Protein AF-A0A3B8W879-F1 (afdb_monomer_lite)

Radius of gyration: 20.65 Å; chains: 1; bounding box: 40×24×55 Å

Foldseek 3Di:
DVVLVVVLVVVLVVQVVPDDDDPVSCCVSVPVSVVVSVVVVCVVVVVVVVVVVVVCVVVCVLVVQQVVCQVVVVVVPDGSNLVVLVVVCVVPVVSNVVD

Sequence (99 aa):
MDWIDQGLANLSSYLSGVFPDGPFFDLITQGIVPGIGGIVIFIPQIAILFAFISILEETGYMARVVFLMDKIMRKFGLNGKSVVPLISGWACAIPAIMA

pLDDT: mean 77.14, std 5.97, range [58.78, 88.0]

Secondary structure (DSSP, 8-state):
-HHHHHHHHHHHHHHHHHSPS-HHHHIIIIIIHHHHHHHHHHHHHHHHHHHHHHHHHHTTHHHHHHHHHHHHHGGGT--GGGHHHHHHHHH-HHHHH--

Structure (mmCIF, N/CA/C/O backbone):
data_AF-A0A3B8W879-F1
#
_entry.id   AF-A0A3B8W879-F1
#
loop_
_atom_site.group_PDB
_atom_site.id
_atom_site.type_symbol
_atom_site.label_atom_id
_atom_site.label_alt_id
_atom_site.label_comp_id
_atom_site.label_asym_id
_atom_site.label_entity_id
_atom_site.label_seq_id
_atom_site.pdbx_PDB_ins_code
_atom_site.Cartn_x
_atom_site.Cartn_y
_atom_site.Cartn_z
_atom_site.occupancy
_atom_site.B_iso_or_equiv
_atom_site.auth_seq_id
_atom_site.auth_comp_id
_atom_site.auth_asym_id
_atom_site.auth_atom_id
_atom_site.pdbx_PDB_model_num
ATOM 1 N N . MET A 1 1 ? -8.938 -0.082 -13.183 1.00 64.25 1 MET A N 1
ATOM 2 C CA . MET A 1 1 ? -7.538 -0.561 -13.175 1.00 64.25 1 MET A CA 1
ATOM 3 C C . MET A 1 1 ? -7.039 -0.781 -14.596 1.00 64.25 1 MET A C 1
ATOM 5 O O . MET A 1 1 ? -5.900 -0.432 -14.859 1.00 64.25 1 MET A O 1
ATOM 9 N N . ASP A 1 2 ? -7.928 -1.135 -15.532 1.00 73.94 2 ASP A N 1
ATOM 10 C CA . ASP A 1 2 ? -7.611 -1.348 -16.955 1.00 73.94 2 ASP A CA 1
ATOM 11 C C . ASP A 1 2 ? -6.838 -0.217 -17.649 1.00 73.94 2 ASP A C 1
ATOM 13 O O . ASP A 1 2 ? -5.998 -0.487 -18.496 1.00 73.94 2 ASP A O 1
ATOM 17 N N . TRP A 1 3 ? -7.069 1.053 -17.299 1.00 75.06 3 TRP A N 1
ATOM 18 C CA . TRP A 1 3 ? -6.296 2.170 -17.866 1.00 75.06 3 TRP A CA 1
ATOM 19 C C . TRP A 1 3 ? -4.845 2.224 -17.381 1.00 75.06 3 TRP A C 1
ATOM 21 O O . TRP A 1 3 ? -3.967 2.631 -18.138 1.00 75.06 3 TRP A O 1
ATOM 31 N N . ILE A 1 4 ? -4.588 1.816 -16.136 1.00 74.94 4 ILE A N 1
ATOM 32 C CA . ILE A 1 4 ? -3.231 1.754 -15.581 1.00 74.94 4 ILE A CA 1
ATOM 33 C C . ILE A 1 4 ? -2.504 0.555 -16.192 1.00 74.94 4 ILE A C 1
ATOM 35 O O . ILE A 1 4 ? -1.378 0.716 -16.653 1.00 74.94 4 ILE A O 1
ATOM 39 N N . ASP A 1 5 ? -3.178 -0.596 -16.293 1.00 73.31 5 ASP A N 1
ATOM 40 C CA . ASP A 1 5 ? -2.665 -1.791 -16.972 1.00 73.31 5 ASP A CA 1
ATOM 41 C C . ASP A 1 5 ? -2.325 -1.523 -18.442 1.00 73.31 5 ASP A C 1
ATOM 43 O O . ASP A 1 5 ? -1.216 -1.808 -18.888 1.00 73.31 5 ASP A O 1
ATOM 47 N N . GLN A 1 6 ? -3.240 -0.907 -19.197 1.00 77.25 6 GLN A N 1
ATOM 48 C CA . GLN A 1 6 ? -3.013 -0.573 -20.607 1.00 77.25 6 GLN A CA 1
ATOM 49 C C . GLN A 1 6 ? -1.916 0.487 -20.777 1.00 77.25 6 GLN A C 1
ATOM 51 O O . GLN A 1 6 ? -1.097 0.379 -21.688 1.00 77.25 6 GLN A O 1
ATOM 56 N N . GLY A 1 7 ? -1.851 1.490 -19.895 1.00 78.25 7 GLY A N 1
ATOM 57 C CA . GLY A 1 7 ? -0.785 2.495 -19.906 1.00 78.25 7 GLY A CA 1
ATOM 58 C C . GLY A 1 7 ? 0.601 1.891 -19.653 1.00 78.25 7 GLY A C 1
ATOM 59 O O . GLY A 1 7 ? 1.552 2.212 -20.367 1.00 78.25 7 GLY A O 1
ATOM 60 N N . LEU A 1 8 ? 0.707 0.974 -18.688 1.00 72.94 8 LEU A N 1
ATOM 61 C CA . LEU A 1 8 ? 1.945 0.252 -18.382 1.00 72.94 8 LEU A CA 1
ATOM 62 C C . LEU A 1 8 ? 2.325 -0.764 -19.461 1.00 72.94 8 LEU A C 1
ATOM 64 O O . LEU A 1 8 ? 3.507 -0.870 -19.779 1.00 72.94 8 LEU A O 1
ATOM 68 N N . ALA A 1 9 ? 1.354 -1.452 -20.062 1.00 71.62 9 ALA A N 1
ATOM 69 C CA . ALA A 1 9 ? 1.581 -2.363 -21.184 1.00 71.62 9 ALA A CA 1
ATOM 70 C C . ALA A 1 9 ? 2.079 -1.621 -22.437 1.00 71.62 9 ALA A C 1
ATOM 72 O O . ALA A 1 9 ? 2.994 -2.075 -23.125 1.00 71.62 9 ALA A O 1
ATOM 73 N N . ASN A 1 10 ? 1.536 -0.432 -22.707 1.00 76.94 10 ASN A N 1
ATOM 74 C CA . ASN A 1 10 ? 2.018 0.414 -23.796 1.00 76.94 10 ASN A CA 1
ATOM 75 C C . ASN A 1 10 ? 3.446 0.906 -23.519 1.00 76.94 10 ASN A C 1
ATOM 77 O O . ASN A 1 10 ? 4.288 0.873 -24.413 1.00 76.94 10 ASN A O 1
ATOM 81 N N . LEU A 1 11 ? 3.752 1.289 -22.275 1.00 70.44 11 LEU A N 1
ATOM 82 C CA . LEU A 1 11 ? 5.089 1.737 -21.882 1.00 70.44 11 LEU A CA 1
ATOM 83 C C . LEU A 1 11 ? 6.134 0.609 -21.946 1.00 70.44 11 LEU A C 1
ATOM 85 O O . LEU A 1 11 ? 7.245 0.833 -22.427 1.00 70.44 11 LEU A O 1
ATOM 89 N N . SER A 1 12 ? 5.787 -0.603 -21.504 1.00 67.00 12 SER A N 1
ATOM 90 C CA . SER A 1 12 ? 6.684 -1.764 -21.557 1.00 67.00 12 SER A CA 1
ATOM 91 C C . SER A 1 12 ? 6.964 -2.208 -22.994 1.00 67.00 12 SER A C 1
ATOM 93 O O . SER A 1 12 ? 8.117 -2.499 -23.321 1.00 67.00 12 SER A O 1
ATOM 95 N N . SER A 1 13 ? 5.951 -2.179 -23.869 1.00 69.56 13 SER A N 1
ATOM 96 C CA . SER A 1 13 ? 6.107 -2.471 -25.303 1.00 69.56 13 SER A CA 1
ATOM 97 C C . SER A 1 13 ? 6.982 -1.434 -26.023 1.00 69.56 13 SER A C 1
ATOM 99 O O . SER A 1 13 ? 7.807 -1.783 -26.865 1.00 69.56 13 SER A O 1
ATOM 101 N N . TYR A 1 14 ? 6.884 -0.158 -25.632 1.00 74.31 14 TYR A N 1
ATOM 102 C CA . TYR A 1 14 ? 7.730 0.908 -26.172 1.00 74.31 14 TYR A CA 1
ATOM 103 C C . TYR A 1 14 ? 9.189 0.782 -25.706 1.00 74.31 14 TYR A C 1
ATOM 105 O O . TYR A 1 14 ? 10.113 1.005 -26.484 1.00 74.31 14 TYR A O 1
ATOM 113 N N . LEU A 1 15 ? 9.413 0.376 -24.451 1.00 66.44 15 LEU A N 1
ATOM 114 C CA . LEU A 1 15 ? 10.754 0.140 -23.898 1.00 66.44 15 LEU A CA 1
ATOM 115 C C . LEU A 1 15 ? 11.450 -1.070 -24.536 1.00 66.44 15 LEU A C 1
ATOM 117 O O . LEU A 1 15 ? 12.654 -1.019 -24.777 1.00 66.44 15 LEU A O 1
ATOM 121 N N . SER A 1 16 ? 10.704 -2.131 -24.849 1.00 63.03 16 SER A N 1
ATOM 122 C CA . SER A 1 16 ? 11.242 -3.317 -25.533 1.00 63.03 16 SER A CA 1
ATOM 123 C C . SER A 1 16 ? 11.526 -3.078 -27.022 1.00 63.03 16 SER A C 1
ATOM 125 O O . SER A 1 16 ? 12.388 -3.743 -27.579 1.00 63.03 16 SER A O 1
ATOM 127 N N . GLY A 1 17 ? 10.895 -2.079 -27.651 1.00 67.12 17 GLY A N 1
ATOM 128 C CA . GLY A 1 17 ? 11.224 -1.656 -29.019 1.00 67.12 17 GLY A CA 1
ATOM 129 C C . GLY A 1 17 ? 12.464 -0.757 -29.151 1.00 67.12 17 GLY A C 1
ATOM 130 O O . GLY A 1 17 ? 12.957 -0.568 -30.261 1.00 67.12 17 GLY A O 1
ATOM 131 N N . VAL A 1 18 ? 12.963 -0.180 -28.050 1.00 69.31 18 VAL A N 1
ATOM 132 C CA . VAL A 1 18 ? 14.085 0.784 -28.054 1.00 69.31 18 VAL A CA 1
ATOM 133 C C . VAL A 1 18 ? 15.403 0.157 -27.579 1.00 69.31 18 VAL A C 1
ATOM 135 O O . VAL A 1 18 ? 16.473 0.646 -27.945 1.00 69.31 18 VAL A O 1
ATOM 138 N N . PHE A 1 19 ? 15.357 -0.921 -26.790 1.00 62.75 19 PHE A N 1
ATOM 139 C CA . PHE A 1 19 ? 16.557 -1.576 -26.264 1.00 62.75 19 PHE A CA 1
ATOM 140 C C . PHE A 1 19 ? 16.978 -2.811 -27.080 1.00 62.75 19 PHE A C 1
ATOM 142 O O . PHE A 1 19 ? 16.119 -3.560 -27.532 1.00 62.75 19 PHE A O 1
ATOM 149 N N . PRO A 1 20 ? 18.292 -3.045 -27.269 1.00 65.81 20 PRO A N 1
ATOM 150 C CA . PRO A 1 20 ? 18.800 -4.238 -27.938 1.00 65.81 20 PRO A CA 1
ATOM 151 C C . PRO A 1 20 ? 18.598 -5.497 -27.085 1.00 65.81 20 PRO A C 1
ATOM 153 O O . PRO A 1 20 ? 18.672 -5.443 -25.854 1.00 65.81 20 PRO A O 1
ATOM 156 N N . ASP A 1 21 ? 18.418 -6.637 -27.755 1.00 65.25 21 ASP A N 1
ATOM 157 C CA . ASP A 1 21 ? 18.240 -7.938 -27.111 1.00 65.25 21 ASP A CA 1
ATOM 158 C C . ASP A 1 21 ? 19.478 -8.316 -26.285 1.00 65.25 21 ASP A C 1
ATOM 160 O O . ASP A 1 21 ? 20.586 -8.498 -26.797 1.00 65.25 21 ASP A O 1
ATOM 164 N N . GLY A 1 22 ? 19.291 -8.443 -24.974 1.00 73.75 22 GLY A N 1
ATOM 165 C CA . GLY A 1 22 ? 20.322 -8.891 -24.049 1.00 73.75 22 GLY A CA 1
ATOM 166 C C . GLY A 1 22 ? 19.708 -9.311 -22.715 1.00 73.75 22 GLY A C 1
ATOM 167 O O . GLY A 1 22 ? 18.721 -8.713 -22.289 1.00 73.75 22 GLY A O 1
ATOM 168 N N . PRO A 1 23 ? 20.290 -10.295 -22.006 1.00 76.38 23 PRO A N 1
ATOM 169 C CA . PRO A 1 23 ? 19.700 -10.852 -20.783 1.00 76.38 23 PRO A CA 1
ATOM 170 C C . PRO A 1 23 ? 19.504 -9.810 -19.669 1.00 76.38 23 PRO A C 1
ATOM 172 O O . PRO A 1 23 ? 18.592 -9.935 -18.859 1.00 76.38 23 PRO A O 1
ATOM 175 N N . PHE A 1 24 ? 20.322 -8.750 -19.645 1.00 77.69 24 PHE A N 1
ATOM 176 C CA . PHE A 1 24 ? 20.136 -7.611 -18.741 1.00 77.69 24 PHE A CA 1
ATOM 177 C C . PHE A 1 24 ? 18.944 -6.727 -19.119 1.00 77.69 24 PHE A C 1
ATOM 179 O O . PHE A 1 24 ? 18.232 -6.262 -18.233 1.00 77.69 24 PHE A O 1
ATOM 186 N N . PHE A 1 25 ? 18.724 -6.488 -20.413 1.00 76.25 25 PHE A N 1
ATOM 187 C CA . PHE A 1 25 ? 17.601 -5.678 -20.873 1.00 76.25 25 PHE A CA 1
ATOM 188 C C . PHE A 1 25 ? 16.281 -6.417 -20.728 1.00 76.25 25 PHE A C 1
ATOM 190 O O . PHE A 1 25 ? 15.319 -5.814 -20.266 1.00 76.25 25 PHE A O 1
ATOM 197 N N . ASP A 1 26 ? 16.272 -7.721 -20.993 1.00 79.12 26 ASP A N 1
ATOM 198 C CA . ASP A 1 26 ? 15.085 -8.564 -20.854 1.00 79.12 26 ASP A CA 1
ATOM 199 C C . ASP A 1 26 ? 14.619 -8.663 -19.390 1.00 79.12 26 ASP A C 1
ATOM 201 O O . ASP A 1 26 ? 13.430 -8.577 -19.089 1.00 79.12 26 ASP A O 1
ATOM 205 N N . LEU A 1 27 ? 15.561 -8.714 -18.438 1.00 80.19 27 LEU A N 1
ATOM 206 C CA . LEU A 1 27 ? 15.244 -8.663 -17.007 1.00 80.19 27 LEU A CA 1
ATOM 207 C C . LEU A 1 27 ? 14.576 -7.335 -16.600 1.00 80.19 27 LEU A C 1
ATOM 209 O O . LEU A 1 27 ? 13.709 -7.306 -15.725 1.00 80.19 27 LEU A O 1
ATOM 213 N N . ILE A 1 28 ? 14.965 -6.226 -17.231 1.00 78.88 28 ILE A N 1
ATOM 214 C CA . ILE A 1 28 ? 14.395 -4.904 -16.952 1.00 78.88 28 ILE A CA 1
ATOM 215 C C . ILE A 1 28 ? 13.018 -4.772 -17.612 1.00 78.88 28 ILE A C 1
ATOM 217 O O . ILE A 1 28 ? 12.059 -4.399 -16.935 1.00 78.88 28 ILE A O 1
ATOM 221 N N . THR A 1 29 ? 12.903 -5.094 -18.902 1.00 75.31 29 THR A N 1
ATOM 222 C CA . THR A 1 29 ? 11.679 -4.899 -19.697 1.00 75.31 29 THR A CA 1
ATOM 223 C C . THR A 1 29 ? 10.591 -5.919 -19.374 1.00 75.31 29 THR A C 1
ATOM 225 O O . THR A 1 29 ? 9.426 -5.532 -19.294 1.00 75.31 29 THR A O 1
ATOM 228 N N . GLN A 1 30 ? 10.945 -7.186 -19.133 1.00 75.44 30 GLN A N 1
ATOM 229 C CA . GLN A 1 30 ? 9.989 -8.260 -18.826 1.00 75.44 30 GLN A CA 1
ATOM 230 C C . GLN A 1 30 ? 9.887 -8.600 -17.334 1.00 75.44 30 GLN A C 1
ATOM 232 O O . GLN A 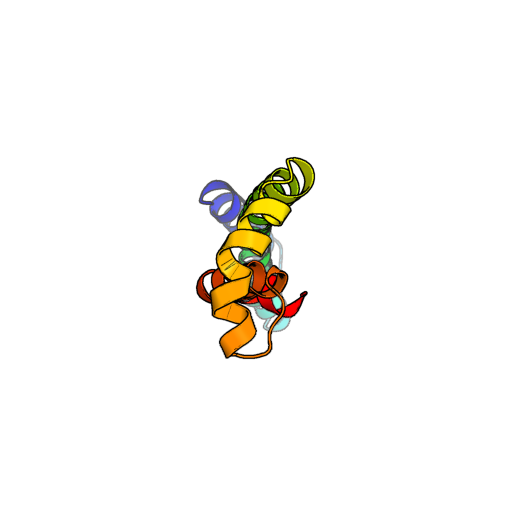1 30 ? 8.932 -9.256 -16.925 1.00 75.44 30 GLN A O 1
ATOM 237 N N . GLY A 1 31 ? 10.838 -8.162 -16.506 1.00 78.81 31 GLY A N 1
ATOM 238 C CA . GLY A 1 31 ? 10.819 -8.402 -15.060 1.00 78.81 31 GLY A CA 1
ATOM 239 C C . GLY A 1 31 ? 10.434 -7.160 -14.262 1.00 78.81 31 GLY A C 1
ATOM 240 O O . GLY A 1 31 ? 9.351 -7.081 -13.680 1.00 78.81 31 GLY A O 1
ATOM 241 N N . ILE A 1 32 ? 11.334 -6.175 -14.222 1.00 82.94 32 ILE A N 1
ATOM 242 C CA . ILE A 1 32 ? 11.212 -5.014 -13.325 1.00 82.94 32 ILE A CA 1
ATOM 243 C C . ILE A 1 32 ? 10.036 -4.114 -13.715 1.00 82.94 32 ILE A C 1
ATOM 245 O O . ILE A 1 32 ? 9.240 -3.749 -12.853 1.00 82.94 32 ILE A O 1
ATOM 249 N N . VAL A 1 33 ? 9.905 -3.762 -14.996 1.00 78.75 33 VAL A N 1
ATOM 250 C CA 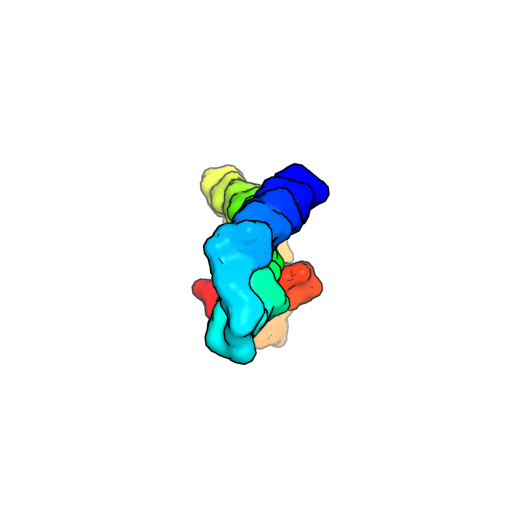. VAL A 1 33 ? 8.841 -2.867 -15.486 1.00 78.75 33 VAL A CA 1
ATOM 251 C C . VAL A 1 33 ? 7.437 -3.419 -15.189 1.00 78.75 33 VAL A C 1
ATOM 253 O O . VAL A 1 33 ? 6.658 -2.706 -14.549 1.00 78.75 33 VAL A O 1
ATOM 256 N N . PRO A 1 34 ? 7.090 -4.668 -15.558 1.00 79.12 34 PRO A N 1
ATOM 257 C CA . PRO A 1 34 ? 5.790 -5.235 -15.197 1.00 79.12 34 PRO A CA 1
ATOM 258 C C . PRO A 1 34 ? 5.635 -5.458 -13.685 1.00 79.12 34 PRO A C 1
ATOM 260 O O . PRO A 1 34 ? 4.538 -5.274 -13.159 1.00 79.12 34 PRO A O 1
ATOM 263 N N . GLY A 1 35 ? 6.718 -5.763 -12.958 1.00 80.88 35 GLY A N 1
ATOM 264 C CA . GLY A 1 35 ? 6.698 -5.861 -11.494 1.00 80.88 35 GLY A CA 1
ATOM 265 C C . GLY A 1 35 ? 6.324 -4.542 -10.802 1.00 80.88 35 GLY A C 1
ATOM 266 O O . GLY A 1 35 ? 5.463 -4.521 -9.921 1.00 80.88 35 GLY A O 1
ATOM 267 N N . ILE A 1 36 ? 6.911 -3.422 -11.236 1.00 83.62 36 ILE A N 1
ATOM 268 C CA . ILE A 1 36 ? 6.545 -2.079 -10.755 1.00 83.62 36 ILE A CA 1
ATOM 269 C C . ILE A 1 36 ? 5.119 -1.731 -11.188 1.00 83.62 36 ILE A C 1
ATOM 271 O O . ILE A 1 36 ? 4.373 -1.145 -10.403 1.00 83.62 36 ILE A O 1
ATOM 275 N N . GLY A 1 37 ? 4.711 -2.144 -12.391 1.00 80.38 37 GLY A N 1
ATOM 276 C CA . GLY A 1 37 ? 3.338 -1.991 -12.864 1.00 80.38 37 GLY A CA 1
ATOM 277 C C . GLY A 1 37 ? 2.311 -2.573 -11.905 1.00 80.38 37 GLY A C 1
ATOM 278 O O . GLY A 1 37 ? 1.378 -1.872 -11.513 1.00 80.38 37 GLY A O 1
ATOM 279 N N . GLY A 1 38 ? 2.556 -3.798 -11.435 1.00 80.12 38 GLY A N 1
ATOM 280 C CA . GLY A 1 38 ? 1.743 -4.444 -10.407 1.00 80.12 38 GLY A CA 1
ATOM 281 C C . GLY A 1 38 ? 1.581 -3.581 -9.154 1.00 80.12 38 GLY A C 1
ATOM 282 O O . GLY A 1 38 ? 0.462 -3.355 -8.704 1.00 80.12 38 GLY A O 1
ATOM 283 N N . ILE A 1 39 ? 2.677 -3.032 -8.619 1.00 83.38 39 ILE A N 1
ATOM 284 C CA . ILE A 1 39 ? 2.652 -2.184 -7.411 1.00 83.38 39 ILE A CA 1
ATOM 285 C C . ILE A 1 39 ? 1.832 -0.908 -7.646 1.00 83.38 39 ILE A C 1
ATOM 287 O O . ILE A 1 39 ? 1.008 -0.536 -6.808 1.00 83.38 39 ILE A O 1
ATOM 291 N N . VAL A 1 40 ? 2.024 -0.253 -8.793 1.00 83.50 40 VAL A N 1
ATOM 292 C CA . VAL A 1 40 ? 1.343 1.005 -9.141 1.00 83.50 40 VAL A CA 1
ATOM 293 C C . VAL A 1 40 ? -0.173 0.821 -9.245 1.00 83.50 40 VAL A C 1
ATOM 295 O O . VAL A 1 40 ? -0.918 1.723 -8.861 1.00 83.50 40 VAL A O 1
ATOM 298 N N . ILE A 1 41 ? -0.648 -0.347 -9.682 1.00 82.81 41 ILE A N 1
ATOM 299 C CA . ILE A 1 41 ? -2.085 -0.657 -9.776 1.00 82.81 41 ILE A CA 1
ATOM 300 C C . ILE A 1 41 ? -2.744 -0.756 -8.391 1.00 82.81 41 ILE A C 1
ATOM 302 O O . ILE A 1 41 ? -3.910 -0.383 -8.237 1.00 82.81 41 ILE A O 1
ATOM 306 N N . PHE A 1 42 ? -2.011 -1.195 -7.363 1.00 81.38 42 PHE A N 1
ATOM 307 C CA . PHE A 1 42 ? -2.542 -1.304 -5.999 1.00 81.38 42 PHE A CA 1
ATOM 308 C C . PHE A 1 42 ? -2.614 0.035 -5.255 1.00 81.38 42 PHE A C 1
ATOM 310 O O . PHE A 1 42 ? -3.474 0.196 -4.387 1.00 81.38 42 PHE A O 1
ATOM 317 N N . ILE A 1 43 ? -1.767 1.012 -5.601 1.00 86.81 43 ILE A N 1
ATOM 318 C CA . ILE A 1 43 ? -1.755 2.345 -4.971 1.00 86.81 43 ILE A CA 1
ATOM 319 C C . ILE A 1 43 ? -3.139 3.017 -4.959 1.00 86.81 43 ILE A C 1
ATOM 321 O O . ILE A 1 43 ? -3.582 3.403 -3.875 1.00 86.81 43 ILE A O 1
ATOM 325 N N . PRO A 1 44 ? -3.864 3.159 -6.088 1.00 86.12 44 PRO A N 1
ATOM 326 C CA . PRO A 1 44 ? -5.169 3.816 -6.080 1.00 86.12 44 PRO A CA 1
ATOM 327 C C . PRO A 1 44 ? -6.196 3.072 -5.218 1.00 86.12 44 PRO A C 1
ATOM 329 O O . PRO A 1 44 ? -7.001 3.716 -4.548 1.00 86.12 44 PRO A O 1
ATOM 332 N N . GLN A 1 45 ? -6.144 1.737 -5.165 1.00 84.75 45 GLN A N 1
ATOM 333 C CA . GLN A 1 45 ? -7.049 0.946 -4.327 1.00 84.75 45 GLN A CA 1
ATOM 334 C C . GLN A 1 45 ? -6.805 1.203 -2.832 1.00 84.75 45 GLN A C 1
ATOM 336 O O . GLN A 1 45 ? -7.753 1.410 -2.071 1.00 84.75 45 GLN A O 1
ATOM 341 N N . ILE A 1 46 ? -5.533 1.231 -2.419 1.00 86.31 46 ILE A N 1
ATOM 342 C CA . ILE A 1 46 ? -5.130 1.519 -1.035 1.00 86.31 46 ILE A CA 1
ATOM 343 C C . ILE A 1 46 ? -5.481 2.966 -0.670 1.00 86.31 46 ILE A C 1
ATOM 345 O O . ILE A 1 46 ? -6.002 3.209 0.416 1.00 86.31 46 ILE A O 1
ATOM 349 N N . ALA A 1 47 ? -5.253 3.916 -1.581 1.00 88.00 47 ALA A N 1
ATOM 350 C CA . ALA A 1 47 ? -5.559 5.328 -1.368 1.00 88.00 47 ALA A CA 1
ATOM 351 C C . ALA A 1 47 ? -7.057 5.567 -1.129 1.00 88.00 47 ALA A C 1
ATOM 353 O O . ALA A 1 47 ? -7.418 6.300 -0.212 1.00 88.00 47 ALA A O 1
ATOM 354 N N . ILE A 1 48 ? -7.931 4.913 -1.903 1.00 87.56 48 ILE A N 1
ATOM 355 C CA . ILE A 1 48 ? -9.385 4.997 -1.704 1.00 87.56 48 ILE A CA 1
ATOM 356 C C . ILE A 1 48 ? -9.775 4.428 -0.336 1.00 87.56 48 ILE A C 1
ATOM 358 O O . ILE A 1 48 ? -10.535 5.060 0.396 1.00 87.56 48 ILE A O 1
ATOM 362 N N . LEU A 1 49 ? -9.238 3.262 0.038 1.00 86.81 49 LEU A N 1
ATOM 363 C CA . LEU A 1 49 ? -9.517 2.644 1.337 1.00 86.81 49 LEU A CA 1
ATOM 364 C C . LEU A 1 49 ? -9.088 3.560 2.494 1.00 86.81 49 LEU A C 1
ATOM 366 O O . LEU A 1 49 ? -9.877 3.794 3.409 1.00 86.81 49 LEU A O 1
ATOM 370 N N . PHE A 1 50 ? -7.880 4.126 2.429 1.00 85.38 50 PHE A N 1
ATOM 371 C CA . PHE A 1 50 ? -7.397 5.079 3.429 1.00 85.38 50 PHE A CA 1
ATOM 372 C C . PHE A 1 50 ? -8.232 6.355 3.468 1.00 85.38 50 PHE A C 1
ATOM 374 O O . PHE A 1 50 ? -8.568 6.803 4.556 1.00 85.38 50 PHE A O 1
ATOM 381 N N . ALA A 1 51 ? -8.641 6.899 2.320 1.00 87.62 51 ALA A N 1
ATOM 382 C CA . ALA A 1 51 ? -9.508 8.073 2.279 1.00 87.62 51 ALA A CA 1
ATOM 383 C C . ALA A 1 51 ? -10.838 7.823 3.012 1.00 87.62 51 ALA A C 1
ATOM 385 O O . ALA A 1 51 ? -11.268 8.653 3.811 1.00 87.62 51 ALA A O 1
ATOM 386 N N . PHE A 1 52 ? -11.466 6.659 2.810 1.00 84.75 52 PHE A N 1
ATOM 387 C CA . PHE A 1 52 ? -12.677 6.286 3.548 1.00 84.75 52 PHE A CA 1
ATOM 388 C C . PHE A 1 52 ? -12.430 6.126 5.052 1.00 84.75 52 PHE A C 1
ATOM 390 O O . PHE A 1 52 ? -13.251 6.582 5.848 1.00 84.75 52 PHE A O 1
ATOM 397 N N . ILE A 1 53 ? -11.315 5.506 5.452 1.00 82.00 53 ILE A N 1
ATOM 398 C CA . ILE A 1 53 ? -10.954 5.376 6.872 1.00 82.00 53 ILE A CA 1
ATOM 399 C C . ILE A 1 53 ? -10.721 6.753 7.499 1.00 82.00 53 ILE A C 1
ATOM 401 O O . ILE A 1 53 ? -11.278 7.018 8.560 1.00 82.00 53 ILE A O 1
ATOM 405 N N . SER A 1 54 ? -9.981 7.644 6.836 1.00 84.31 54 SER A N 1
ATOM 406 C CA . SER A 1 54 ? -9.742 9.013 7.304 1.00 84.31 54 SER A CA 1
ATOM 407 C C . SER A 1 54 ? -11.049 9.789 7.465 1.00 84.31 54 SER A C 1
ATOM 409 O O . SER A 1 54 ? -11.263 10.407 8.502 1.00 84.31 54 SER A O 1
ATOM 411 N N . ILE A 1 55 ? -11.986 9.673 6.518 1.00 86.19 55 ILE A N 1
ATOM 412 C CA . ILE A 1 55 ? -13.317 10.287 6.653 1.00 86.19 55 ILE A CA 1
ATOM 413 C C . ILE A 1 55 ? -14.073 9.710 7.862 1.00 86.19 55 ILE A C 1
ATOM 415 O O . ILE A 1 55 ? -14.694 10.454 8.623 1.00 86.19 55 ILE A O 1
ATOM 419 N N . LEU A 1 56 ? -14.048 8.389 8.066 1.00 81.94 56 LEU A N 1
ATOM 420 C CA . LEU A 1 56 ? -14.701 7.735 9.213 1.00 81.94 56 LEU A CA 1
ATOM 421 C C . LEU A 1 56 ? -14.067 8.116 10.560 1.00 81.94 56 LEU A C 1
ATOM 423 O O . LEU A 1 56 ? -14.760 8.154 11.585 1.00 81.94 56 LEU A O 1
AT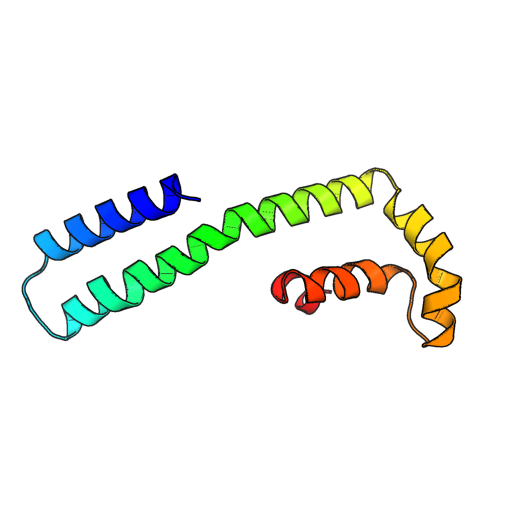OM 427 N N . GLU A 1 57 ? -12.767 8.392 10.557 1.00 82.69 57 GLU A N 1
ATOM 428 C CA . GLU A 1 57 ? -12.017 8.893 11.704 1.00 82.69 57 GLU A CA 1
ATOM 429 C C . GLU A 1 57 ? -12.402 10.344 12.022 1.00 82.69 57 GLU A C 1
ATOM 431 O O . GLU A 1 57 ? -12.845 10.620 13.140 1.00 82.69 57 GLU A O 1
ATOM 436 N N . GLU A 1 58 ? -12.358 11.241 11.033 1.00 82.69 58 GLU A N 1
ATOM 437 C CA . GLU A 1 58 ? -12.683 12.666 11.200 1.00 82.69 58 GLU A CA 1
ATOM 438 C C . GLU A 1 58 ? -14.160 12.911 11.545 1.00 82.69 58 GLU A C 1
ATOM 440 O O . GLU A 1 58 ? -14.490 13.800 12.329 1.00 82.69 58 GLU A O 1
ATOM 445 N N . THR A 1 59 ? -15.076 12.086 11.034 1.00 82.75 59 THR A N 1
ATOM 446 C CA . THR A 1 59 ? -16.515 12.164 11.369 1.00 82.75 59 THR A CA 1
ATOM 447 C C . THR A 1 59 ? -16.854 11.617 12.763 1.00 82.75 59 THR A C 1
ATOM 449 O O . THR A 1 59 ? -18.021 11.630 13.176 1.00 82.75 59 THR A O 1
ATOM 452 N N . GLY A 1 60 ? -15.867 11.099 13.503 1.00 79.50 60 GLY A N 1
ATOM 453 C CA . GLY A 1 60 ? -16.061 10.518 14.832 1.00 79.50 60 GLY A CA 1
ATOM 454 C C . GLY A 1 60 ? -16.874 9.217 14.826 1.00 79.50 60 GLY A C 1
ATOM 455 O O . GLY A 1 60 ? -17.258 8.722 15.892 1.00 79.50 60 GLY A O 1
ATOM 456 N N . TYR A 1 61 ? -17.144 8.630 13.651 1.00 77.69 61 TYR A N 1
ATOM 457 C CA . TYR A 1 61 ? -17.764 7.306 13.550 1.00 77.69 61 TYR A CA 1
ATOM 458 C C . TYR A 1 61 ? -16.860 6.241 14.163 1.00 77.69 61 TYR A C 1
ATOM 460 O O . TYR A 1 61 ? -17.363 5.356 14.857 1.00 77.69 61 TYR A O 1
ATOM 468 N N . MET A 1 62 ? -15.540 6.377 14.006 1.00 75.19 62 MET A N 1
ATOM 469 C CA . MET A 1 62 ? -14.576 5.476 14.636 1.00 75.19 62 MET A CA 1
ATOM 470 C C . MET A 1 62 ? -14.734 5.456 16.165 1.00 75.19 62 MET A C 1
ATOM 472 O O . MET A 1 62 ? -14.759 4.381 16.752 1.00 75.19 62 ME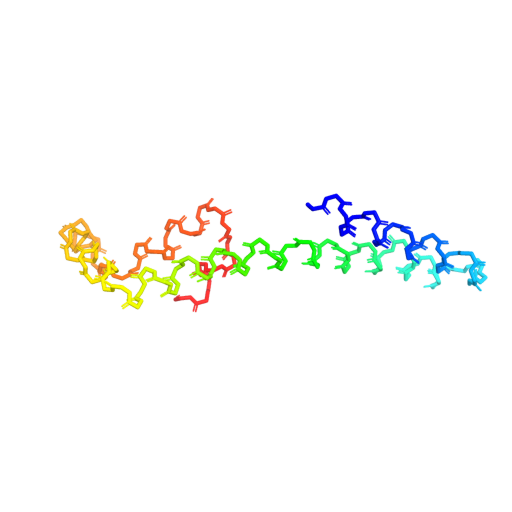T A O 1
ATOM 476 N N . ALA A 1 63 ? -14.973 6.603 16.817 1.00 73.62 63 ALA A N 1
ATOM 477 C CA . ALA A 1 63 ? -15.197 6.662 18.267 1.00 73.62 63 ALA A CA 1
ATOM 478 C C . ALA A 1 63 ? -16.471 5.910 18.706 1.00 73.62 63 ALA A C 1
ATOM 480 O O . ALA A 1 63 ? -16.469 5.221 19.729 1.00 73.62 63 ALA A O 1
ATOM 481 N N . ARG A 1 64 ? -17.547 5.975 17.910 1.00 79.44 64 ARG A N 1
ATOM 482 C CA . ARG A 1 64 ? -18.783 5.209 18.159 1.00 79.44 64 ARG A CA 1
ATOM 483 C C . ARG A 1 64 ? -18.606 3.709 17.910 1.00 79.44 64 ARG A C 1
ATOM 485 O O . ARG A 1 64 ? -19.089 2.905 18.705 1.00 79.44 64 ARG A O 1
ATOM 492 N N . VAL A 1 65 ? -17.906 3.329 16.841 1.00 75.88 65 VAL A N 1
ATOM 493 C CA . VAL A 1 65 ? -17.623 1.921 16.506 1.00 75.88 65 VAL A CA 1
ATOM 494 C C . VAL A 1 65 ? -16.720 1.283 17.559 1.00 75.88 65 VAL A C 1
ATOM 496 O O . VAL A 1 65 ? -17.001 0.171 18.000 1.00 75.88 65 VAL A O 1
ATOM 499 N N . VAL A 1 66 ? -15.696 2.004 18.021 1.00 72.25 66 VAL A N 1
ATOM 500 C CA . VAL A 1 66 ? -14.804 1.579 19.110 1.00 72.25 66 VAL A CA 1
ATOM 501 C C . VAL A 1 66 ? -15.609 1.314 20.377 1.00 72.25 66 VAL A C 1
ATOM 503 O O . VAL A 1 66 ? -15.439 0.258 20.969 1.00 72.25 66 VAL A O 1
ATOM 506 N N . PHE A 1 67 ? -16.542 2.196 20.751 1.00 74.50 67 PHE A N 1
ATOM 507 C CA . PHE A 1 67 ? -17.390 1.988 21.931 1.00 74.50 67 PHE A CA 1
ATOM 508 C C . PHE A 1 67 ? -18.322 0.770 21.793 1.00 74.50 67 PHE A C 1
ATOM 510 O O . PHE A 1 67 ? -18.514 0.018 22.749 1.00 74.50 67 PHE A O 1
ATOM 517 N N . LEU A 1 68 ? -18.878 0.540 20.598 1.00 80.56 68 LEU A N 1
ATOM 518 C CA . LEU A 1 68 ? -19.726 -0.624 20.317 1.00 80.56 68 LEU A CA 1
ATOM 519 C C . LEU A 1 68 ? -18.931 -1.943 20.340 1.00 80.56 68 LEU A C 1
ATOM 521 O O . LEU A 1 68 ? -19.412 -2.949 20.863 1.00 80.56 68 LEU A O 1
ATOM 525 N N . MET A 1 69 ? -17.718 -1.938 19.783 1.00 73.44 69 MET A N 1
ATOM 526 C CA . MET A 1 69 ? -16.846 -3.114 19.674 1.00 73.44 69 MET A CA 1
ATOM 527 C C . MET A 1 69 ? -15.986 -3.367 20.919 1.00 73.44 69 MET A C 1
ATOM 529 O O . MET A 1 69 ? -15.474 -4.479 21.082 1.00 73.44 69 MET A O 1
ATOM 533 N N . ASP A 1 70 ? -15.880 -2.396 21.834 1.00 77.88 70 ASP A N 1
ATOM 534 C CA . ASP A 1 70 ? -15.072 -2.490 23.057 1.00 77.88 70 ASP A CA 1
ATOM 535 C C . ASP A 1 70 ? -15.434 -3.735 23.877 1.00 77.88 70 ASP A C 1
ATOM 537 O O . ASP A 1 70 ? -14.566 -4.498 24.291 1.00 77.88 70 ASP A O 1
ATOM 541 N N . LYS A 1 71 ? -16.732 -4.038 24.017 1.00 74.81 71 LYS A N 1
ATOM 542 C CA . LYS A 1 71 ? -17.206 -5.188 24.806 1.00 74.81 71 LYS A CA 1
ATOM 543 C C . LYS A 1 71 ? -16.733 -6.542 24.259 1.00 74.81 71 LYS A C 1
ATOM 545 O O . LYS A 1 71 ? -16.548 -7.478 25.039 1.00 74.81 71 LYS A O 1
ATOM 550 N N . ILE A 1 72 ? -16.565 -6.663 22.941 1.00 80.06 72 ILE A N 1
ATOM 551 C CA . ILE A 1 72 ? -16.091 -7.892 22.288 1.00 80.06 72 ILE A CA 1
ATOM 552 C C . ILE A 1 72 ? -14.569 -7.968 22.386 1.00 80.06 72 ILE A C 1
ATOM 554 O O . ILE A 1 72 ? -14.041 -8.991 22.813 1.00 80.06 72 ILE A O 1
ATOM 558 N N . MET A 1 73 ? -13.865 -6.880 22.069 1.00 77.19 73 MET A N 1
ATOM 559 C CA . MET A 1 73 ? -12.398 -6.860 22.078 1.00 77.19 73 MET A CA 1
ATOM 560 C C . MET A 1 73 ? -11.805 -6.970 23.481 1.00 77.19 73 MET A C 1
ATOM 562 O O . MET A 1 73 ? -10.783 -7.632 23.662 1.00 77.19 73 MET A O 1
ATOM 566 N N . ARG A 1 74 ? -12.490 -6.442 24.501 1.00 78.12 74 ARG A N 1
ATOM 567 C CA . ARG A 1 74 ? -12.052 -6.544 25.897 1.00 78.12 74 ARG A CA 1
ATOM 568 C C . ARG A 1 74 ? -12.096 -7.973 26.439 1.00 78.12 74 ARG A C 1
ATOM 570 O O . ARG A 1 74 ? -11.340 -8.280 27.353 1.00 78.12 74 ARG A O 1
ATOM 577 N N . LYS A 1 75 ? -12.905 -8.875 25.857 1.00 78.88 75 LYS A N 1
ATOM 578 C CA . LYS A 1 75 ? -12.829 -10.321 26.166 1.00 78.88 75 LYS A CA 1
ATOM 579 C C . LYS A 1 75 ? -11.514 -10.951 25.703 1.00 78.88 75 LYS A C 1
ATOM 581 O O . LYS A 1 75 ? -11.079 -11.922 26.305 1.00 78.88 75 LYS A O 1
ATOM 586 N N . PHE A 1 76 ? -10.899 -10.391 24.665 1.00 78.88 76 PHE A N 1
ATOM 587 C CA . PHE A 1 76 ? -9.609 -10.822 24.124 1.00 78.88 76 PHE A CA 1
ATOM 588 C C . PHE A 1 76 ? -8.436 -9.956 24.623 1.00 78.88 76 PHE A C 1
ATOM 590 O O . PHE A 1 76 ? -7.307 -10.168 24.200 1.00 78.88 76 PHE A O 1
ATOM 597 N N . GLY A 1 77 ? -8.683 -8.988 25.518 1.00 77.88 77 GLY A N 1
ATOM 598 C CA . GLY A 1 77 ? -7.654 -8.093 26.065 1.00 7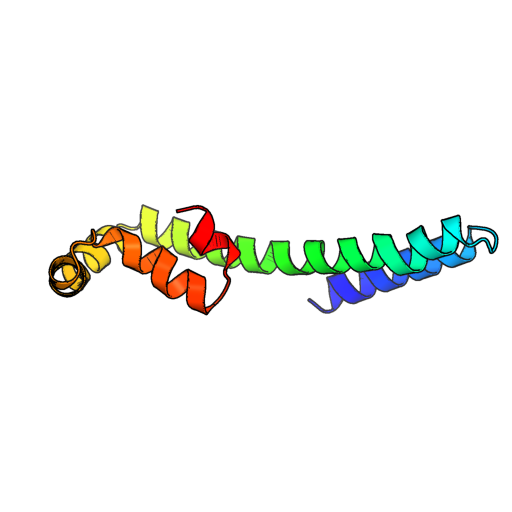7.88 77 GLY A CA 1
ATOM 599 C C . GLY A 1 77 ? -7.187 -6.973 25.123 1.00 77.88 77 GLY A C 1
ATOM 600 O O . GLY A 1 77 ? -6.179 -6.334 25.409 1.00 77.88 77 GLY A O 1
ATOM 601 N N . LEU A 1 78 ? -7.901 -6.718 24.019 1.00 78.69 78 LEU A N 1
ATOM 602 C CA . LEU A 1 78 ? -7.534 -5.727 22.998 1.00 78.69 78 LEU A CA 1
ATOM 603 C C . LEU A 1 78 ? -8.371 -4.443 23.107 1.00 78.69 78 LEU A C 1
ATOM 605 O O . LEU A 1 78 ? -9.499 -4.458 23.602 1.00 78.69 78 LEU A O 1
ATOM 609 N N . ASN A 1 79 ? -7.820 -3.328 22.620 1.00 74.69 79 ASN A N 1
ATOM 610 C CA . ASN A 1 79 ? -8.504 -2.034 22.584 1.00 74.69 79 ASN A CA 1
ATOM 611 C C . ASN A 1 79 ? -9.465 -1.976 21.385 1.00 74.69 79 ASN A C 1
ATOM 613 O O . ASN A 1 79 ? -9.096 -2.422 20.300 1.00 74.69 79 ASN A O 1
ATOM 617 N N . GLY A 1 80 ? -10.650 -1.373 21.546 1.00 69.06 80 GLY A N 1
ATOM 618 C CA . GLY A 1 80 ? -11.664 -1.228 20.489 1.00 69.06 80 GLY A CA 1
ATOM 619 C C . GLY A 1 80 ? -11.140 -0.672 19.148 1.00 69.06 80 GLY A C 1
ATOM 620 O O . GLY A 1 80 ? -11.722 -0.927 18.095 1.00 69.06 80 GLY A O 1
ATOM 621 N N . LYS A 1 81 ? -10.016 0.061 19.167 1.00 71.69 81 LYS A N 1
ATOM 622 C CA . LYS A 1 81 ? -9.357 0.613 17.969 1.00 71.69 81 LYS A CA 1
ATOM 623 C C . LYS A 1 81 ? -8.718 -0.441 17.059 1.00 71.69 81 LYS A C 1
ATOM 625 O O . LYS A 1 81 ? -8.606 -0.196 15.862 1.00 71.69 81 LYS A O 1
ATOM 630 N N . SER A 1 82 ? -8.337 -1.614 17.575 1.00 75.19 82 SER A N 1
ATOM 631 C CA . SER A 1 82 ? -7.650 -2.642 16.770 1.00 75.19 82 SER A CA 1
ATOM 632 C C . SER A 1 82 ? -8.599 -3.429 15.850 1.00 75.19 82 SER A C 1
ATOM 634 O O . SER A 1 82 ? -8.140 -4.240 15.056 1.00 75.19 82 SER A O 1
ATOM 636 N N . VAL A 1 83 ? -9.918 -3.189 15.903 1.00 77.12 83 VAL A N 1
ATOM 637 C CA . VAL A 1 83 ? -10.891 -3.815 14.985 1.00 77.12 83 VAL A CA 1
ATOM 638 C C . VAL A 1 83 ? -10.688 -3.353 13.545 1.00 77.12 83 VAL A C 1
ATOM 640 O O . VAL A 1 83 ? -10.826 -4.158 12.628 1.00 77.12 83 VAL A O 1
ATOM 643 N N . VAL A 1 84 ? -10.332 -2.083 13.335 1.00 78.06 84 VAL A N 1
ATOM 644 C CA . VAL A 1 84 ? -10.118 -1.535 11.988 1.00 78.06 84 VAL A CA 1
ATOM 645 C C . VAL A 1 84 ? -8.951 -2.230 11.278 1.00 78.06 84 VAL A C 1
ATOM 647 O O . VAL A 1 84 ? -9.178 -2.752 10.185 1.00 78.06 84 VAL A O 1
ATOM 650 N N . PRO A 1 85 ? -7.749 -2.355 11.876 1.00 76.75 85 PRO A N 1
ATOM 651 C CA . PRO A 1 85 ? -6.669 -3.126 11.265 1.00 76.75 85 PRO A CA 1
ATOM 652 C C . PRO A 1 85 ? -6.958 -4.631 11.194 1.00 76.75 85 PRO A C 1
ATOM 654 O O . PRO A 1 85 ? -6.562 -5.260 10.218 1.00 76.75 85 PRO A O 1
ATOM 657 N N . LEU A 1 86 ? -7.706 -5.213 12.142 1.00 80.06 86 LEU A N 1
ATOM 658 C CA . LEU A 1 86 ? -8.076 -6.636 12.099 1.00 80.06 86 LEU A CA 1
ATOM 659 C C . LEU A 1 86 ? -8.973 -6.973 10.893 1.00 80.06 86 LEU A C 1
ATOM 661 O O . LEU A 1 86 ? -8.729 -7.954 10.194 1.00 80.06 86 LEU A O 1
ATOM 665 N N . ILE A 1 87 ? -9.997 -6.153 10.632 1.00 80.44 87 ILE A N 1
ATOM 666 C CA . ILE A 1 87 ? -10.893 -6.323 9.476 1.00 80.44 87 ILE A CA 1
ATOM 667 C C . ILE A 1 87 ? -10.149 -5.988 8.182 1.00 80.44 87 ILE A C 1
ATOM 669 O O . ILE A 1 87 ? -10.260 -6.714 7.194 1.00 80.44 87 ILE A O 1
ATOM 673 N N . SER A 1 88 ? -9.362 -4.909 8.196 1.00 78.50 88 SER A N 1
ATOM 674 C CA . SER A 1 88 ? -8.573 -4.486 7.040 1.00 78.50 88 SER A CA 1
ATOM 675 C C . SER A 1 88 ? -7.556 -5.554 6.632 1.00 78.50 88 SER A C 1
ATOM 677 O O . SER A 1 88 ? -7.428 -5.831 5.446 1.00 78.50 88 SER A O 1
ATOM 679 N N . GLY A 1 89 ? -6.943 -6.261 7.589 1.00 79.31 89 GLY A N 1
ATOM 680 C CA . GLY A 1 89 ? -6.001 -7.358 7.332 1.00 79.31 89 GLY A CA 1
ATOM 681 C C . GLY A 1 89 ? -6.606 -8.573 6.642 1.00 79.31 89 GLY A C 1
ATOM 682 O O . GLY A 1 89 ? -5.882 -9.341 6.014 1.00 79.31 89 GLY A O 1
ATOM 683 N N . TRP A 1 90 ? -7.929 -8.718 6.700 1.00 79.06 90 TRP A N 1
ATOM 684 C CA . TRP A 1 90 ? -8.658 -9.734 5.946 1.00 79.06 90 TRP A CA 1
ATOM 685 C C . TRP A 1 90 ? -8.859 -9.345 4.473 1.00 79.06 90 TRP A C 1
ATOM 687 O O . TRP A 1 90 ? -8.957 -10.220 3.618 1.00 79.06 90 TRP A O 1
ATOM 697 N N . ALA A 1 91 ? -8.895 -8.043 4.167 1.00 76.12 91 ALA A N 1
ATOM 698 C CA . ALA A 1 91 ? -9.066 -7.519 2.811 1.00 76.12 91 ALA A CA 1
ATOM 699 C C . ALA A 1 91 ? -7.724 -7.202 2.125 1.00 76.12 91 ALA A C 1
ATOM 701 O O . ALA A 1 91 ? -7.511 -7.554 0.967 1.00 76.12 91 ALA A O 1
ATOM 702 N N . CYS A 1 92 ? -6.811 -6.537 2.834 1.00 75.06 92 CYS A N 1
ATOM 703 C CA . CYS A 1 92 ? -5.468 -6.202 2.382 1.00 75.06 92 CYS A CA 1
ATOM 704 C C . CYS A 1 92 ? -4.505 -6.220 3.580 1.00 75.06 92 CYS A C 1
ATOM 706 O O . CYS A 1 92 ? -4.673 -5.475 4.542 1.00 75.06 92 CYS A O 1
ATOM 708 N N . ALA A 1 93 ? -3.454 -7.040 3.518 1.00 76.50 93 ALA A N 1
ATOM 709 C CA . ALA A 1 93 ? -2.501 -7.187 4.623 1.00 76.50 93 ALA A CA 1
ATOM 710 C C . ALA A 1 93 ? -1.677 -5.911 4.913 1.00 76.50 93 ALA A C 1
ATOM 712 O O . ALA A 1 93 ? -1.175 -5.736 6.020 1.00 76.50 93 ALA A O 1
ATOM 713 N N . ILE A 1 94 ? -1.551 -5.004 3.939 1.00 75.69 94 ILE A N 1
ATOM 714 C CA . ILE A 1 94 ? -0.722 -3.790 4.031 1.00 75.69 94 ILE A CA 1
ATOM 715 C C . ILE A 1 94 ? -1.232 -2.803 5.104 1.00 75.69 94 ILE A C 1
ATOM 717 O O . ILE A 1 94 ? -0.463 -2.444 5.991 1.00 75.69 94 ILE A O 1
ATOM 721 N N . PRO A 1 95 ? -2.501 -2.358 5.100 1.00 70.75 95 PRO A N 1
ATOM 722 C CA . PRO A 1 95 ? -3.017 -1.477 6.152 1.00 70.75 95 PRO A CA 1
ATOM 723 C C . PRO A 1 95 ? -3.042 -2.119 7.547 1.00 70.75 95 PRO A C 1
ATOM 725 O O . PRO A 1 95 ? -3.006 -1.402 8.540 1.00 70.75 95 PRO A O 1
ATOM 728 N N . ALA A 1 96 ? -3.085 -3.450 7.646 1.00 76.88 96 ALA A N 1
ATOM 729 C CA . ALA A 1 96 ? -3.088 -4.137 8.935 1.00 76.88 96 ALA A CA 1
ATOM 730 C C . ALA A 1 96 ? -1.724 -4.155 9.630 1.00 76.88 96 ALA A C 1
ATOM 732 O O . ALA A 1 96 ? -1.687 -4.203 10.854 1.00 76.88 96 ALA A O 1
ATOM 733 N N . ILE A 1 97 ? -0.619 -4.112 8.874 1.00 78.62 97 ILE A N 1
ATOM 734 C CA . ILE A 1 97 ? 0.735 -4.151 9.450 1.00 78.62 97 ILE A CA 1
ATOM 735 C C . ILE A 1 97 ? 1.263 -2.773 9.870 1.00 78.62 97 ILE A C 1
ATOM 737 O O . ILE A 1 97 ? 2.264 -2.685 10.573 1.00 78.62 97 ILE A O 1
ATOM 741 N N . MET A 1 98 ? 0.611 -1.696 9.425 1.00 69.56 98 MET A N 1
ATOM 742 C CA . MET A 1 98 ? 0.983 -0.314 9.751 1.00 69.56 98 MET A CA 1
ATOM 743 C C . MET A 1 98 ? 0.432 0.153 11.116 1.00 69.56 98 MET A C 1
ATOM 745 O O . MET A 1 98 ? 0.822 1.220 11.585 1.00 69.56 98 MET A O 1
ATOM 749 N N . ALA A 1 99 ? -0.478 -0.612 11.731 1.00 58.78 99 ALA A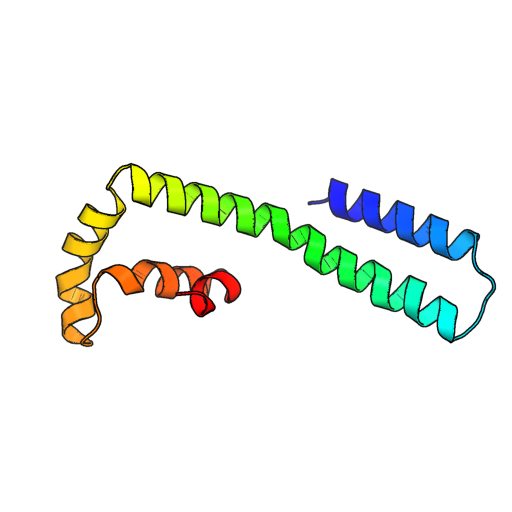 N 1
ATOM 750 C CA . ALA A 1 99 ? -1.260 -0.222 12.909 1.00 58.78 99 ALA A CA 1
ATOM 751 C C . ALA A 1 99 ? -0.843 -0.935 14.203 1.00 58.78 99 ALA A C 1
ATOM 753 O O . ALA A 1 99 ? -0.396 -2.101 14.130 1.00 58.78 99 ALA A O 1
#